Protein AF-A0A660SEF7-F1 (afdb_monomer)

Mean predicted aligned error: 4.0 Å

Nearest PDB structures (foldseek):
  2pk8-assembly1_A-2  TM=8.133E-01  e=1.738E-01  Pyrococcus furiosus DSM 3638
  8cfa-assembly1_A  TM=5.166E-01  e=1.153E-01  Hendrixvirus
  2gp1-assembly1_A  TM=5.565E-01  e=4.531E-01  Byrnievirus HK97
  2fs3-assembly1_F  TM=5.385E-01  e=3.005E-01  Byrnievirus HK97
  1if0-assembly1_D  TM=5.682E-01  e=7.835E-01  Byrnievirus HK97

Foldseek 3Di:
DDALVNQLVVQVVQCVVCVVVVHHWAAKEAAPVSVVNVQVVQVVVVVVVDDRPPQDDPAGGNNHGYDYDPDPDMDTD

pLDDT: mean 90.92, std 9.4, range [57.03, 97.88]

Secondary structure (DSSP, 8-state):
---HHHHHHHHHHHHHHHHHTTPPP-EEEE-HHHHHHHHHHHHHHHHSSSPPPTTB-SSEETTEEEEE-SSSSEEE-

Sequence (77 aa):
MERAEEIIAEVYRQITETRSRGVQPEKVIILPALWQLVKDYRQSLGIINGPHPDYLTENSLFGLEIWYGNTPGIRVE

Solvent-accessible surface area (backbone atoms only — not comparable to full-atom values): 4509 Å² total; per-residue (Å²): 132,89,50,42,67,55,54,54,49,52,53,52,50,42,48,53,53,40,44,74,71,75,42,79,73,65,32,35,35,29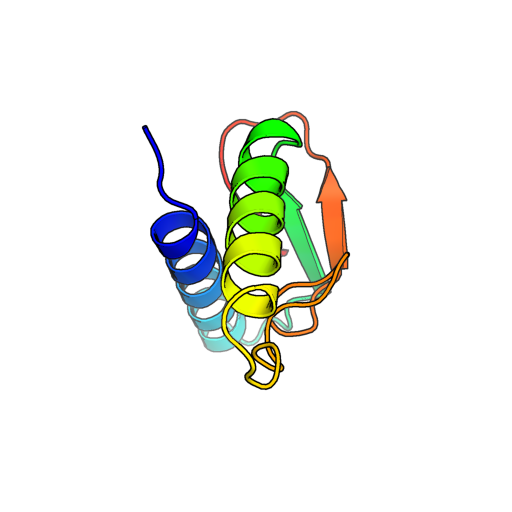,30,65,75,60,50,48,44,40,52,52,49,54,52,57,50,59,73,45,94,56,82,73,58,91,48,55,59,98,60,30,51,76,83,20,45,64,40,80,43,92,56,93,61,76,44,67,70

Structure (mmCIF, N/CA/C/O backbone):
data_AF-A0A660SEF7-F1
#
_entry.id   AF-A0A660SEF7-F1
#
loop_
_atom_site.group_PDB
_atom_site.id
_atom_site.type_symbol
_atom_site.label_atom_id
_atom_site.label_alt_id
_atom_site.label_comp_id
_atom_site.label_asym_id
_atom_site.label_entity_id
_atom_site.label_seq_id
_atom_site.pdbx_PDB_ins_code
_atom_site.Cartn_x
_atom_site.Cartn_y
_atom_site.Cartn_z
_atom_site.occupancy
_atom_site.B_iso_or_equiv
_atom_site.auth_seq_id
_atom_site.auth_comp_id
_atom_site.auth_asym_id
_atom_site.auth_atom_id
_atom_site.pdbx_PDB_model_num
ATOM 1 N N . MET A 1 1 ? 18.014 2.650 -0.265 1.00 57.03 1 MET A N 1
ATOM 2 C CA . MET A 1 1 ? 17.065 2.521 -1.387 1.00 57.03 1 MET A CA 1
ATOM 3 C C . MET A 1 1 ? 15.995 1.587 -0.867 1.00 57.03 1 MET A C 1
ATOM 5 O O . MET A 1 1 ? 16.349 0.456 -0.562 1.00 57.03 1 MET A O 1
ATOM 9 N N . GLU A 1 2 ? 14.791 2.090 -0.605 1.00 74.81 2 GLU A N 1
ATOM 10 C CA . GLU A 1 2 ? 13.696 1.267 -0.069 1.00 74.81 2 GLU A CA 1
ATOM 11 C C . GLU A 1 2 ? 13.249 0.264 -1.137 1.00 74.81 2 GLU A C 1
ATOM 13 O O . GLU A 1 2 ? 13.202 0.602 -2.323 1.00 74.81 2 GLU A O 1
ATOM 18 N N . ARG A 1 3 ? 12.984 -0.979 -0.736 1.00 90.00 3 ARG A N 1
ATOM 19 C CA . ARG A 1 3 ? 12.480 -2.028 -1.636 1.00 90.00 3 ARG A CA 1
ATOM 20 C C . ARG A 1 3 ? 10.954 -2.061 -1.617 1.00 90.00 3 ARG A C 1
ATOM 22 O O . ARG A 1 3 ? 10.336 -1.738 -0.606 1.00 90.00 3 ARG A O 1
ATOM 29 N N . ALA A 1 4 ? 10.336 -2.494 -2.713 1.00 93.69 4 ALA A N 1
ATOM 30 C CA . ALA A 1 4 ? 8.879 -2.620 -2.787 1.00 93.69 4 ALA A CA 1
ATOM 31 C C . ALA A 1 4 ? 8.322 -3.535 -1.685 1.00 93.69 4 ALA A C 1
ATOM 33 O O . ALA A 1 4 ? 7.294 -3.235 -1.085 1.00 93.69 4 ALA A O 1
ATOM 34 N N . GLU A 1 5 ? 9.034 -4.614 -1.365 1.00 93.69 5 GLU A N 1
ATOM 35 C CA . GLU A 1 5 ? 8.672 -5.543 -0.299 1.00 93.69 5 GLU A CA 1
ATOM 36 C C . GLU A 1 5 ? 8.708 -4.888 1.089 1.00 93.69 5 GLU A C 1
ATOM 38 O O . GLU A 1 5 ? 7.869 -5.203 1.928 1.00 93.69 5 GLU A O 1
ATOM 43 N N . GLU A 1 6 ? 9.628 -3.948 1.328 1.00 95.62 6 GLU A N 1
ATOM 44 C CA . GLU A 1 6 ? 9.702 -3.187 2.584 1.00 95.62 6 GLU A CA 1
ATOM 45 C C . GLU A 1 6 ? 8.509 -2.236 2.711 1.00 95.62 6 GLU A C 1
ATOM 47 O O . GLU A 1 6 ? 7.900 -2.154 3.775 1.00 95.62 6 GLU A O 1
ATOM 52 N N . ILE A 1 7 ? 8.114 -1.589 1.608 1.00 95.38 7 ILE A N 1
ATOM 53 C CA . ILE A 1 7 ? 6.916 -0.740 1.546 1.00 95.38 7 ILE A CA 1
ATOM 54 C C . ILE A 1 7 ? 5.661 -1.570 1.849 1.00 95.38 7 ILE A C 1
ATOM 56 O O . ILE A 1 7 ? 4.836 -1.177 2.673 1.00 95.38 7 ILE A O 1
ATOM 60 N N . ILE A 1 8 ? 5.525 -2.739 1.216 1.00 96.06 8 ILE A N 1
ATOM 61 C CA . ILE A 1 8 ? 4.392 -3.650 1.430 1.00 96.06 8 ILE A CA 1
ATOM 62 C C . ILE A 1 8 ? 4.349 -4.128 2.888 1.00 96.06 8 ILE A C 1
ATOM 64 O O . ILE A 1 8 ? 3.287 -4.104 3.515 1.00 96.06 8 ILE A O 1
ATOM 68 N N . ALA A 1 9 ? 5.495 -4.531 3.445 1.00 96.31 9 ALA A N 1
ATOM 69 C CA . ALA A 1 9 ? 5.597 -4.978 4.830 1.00 96.31 9 ALA A CA 1
ATOM 70 C C . ALA A 1 9 ? 5.253 -3.859 5.825 1.00 96.31 9 ALA A C 1
ATOM 72 O O . ALA A 1 9 ? 4.550 -4.105 6.805 1.00 96.31 9 ALA A O 1
ATOM 73 N N . GLU A 1 10 ? 5.691 -2.629 5.558 1.00 96.81 10 GLU A N 1
ATOM 74 C CA . GLU A 1 10 ? 5.407 -1.469 6.401 1.00 96.81 10 GLU A CA 1
ATOM 75 C C . GLU A 1 10 ? 3.915 -1.110 6.399 1.00 96.81 10 GLU A C 1
ATOM 77 O O . GLU A 1 10 ? 3.331 -0.889 7.462 1.00 96.81 10 GLU A O 1
ATOM 82 N N . VAL A 1 11 ? 3.258 -1.143 5.234 1.00 97.12 11 VAL A N 1
ATOM 83 C CA . VAL A 1 11 ? 1.797 -0.977 5.154 1.00 97.12 11 VAL A CA 1
ATOM 84 C C . VAL A 1 11 ? 1.089 -2.063 5.962 1.00 97.12 11 VAL A C 1
ATOM 86 O O . VAL A 1 11 ? 0.199 -1.761 6.757 1.00 97.12 11 VAL A O 1
ATOM 89 N N . TYR A 1 12 ? 1.500 -3.324 5.815 1.00 97.62 12 TYR A N 1
ATOM 90 C CA . TYR A 1 12 ? 0.902 -4.429 6.562 1.00 97.62 12 TYR A CA 1
ATOM 91 C C . TYR A 1 12 ? 1.075 -4.277 8.082 1.00 97.62 12 TYR A C 1
ATOM 93 O O . TYR A 1 12 ? 0.135 -4.520 8.851 1.00 97.62 12 TYR A O 1
ATOM 101 N N . ARG A 1 13 ? 2.258 -3.827 8.525 1.00 97.88 13 ARG A N 1
ATOM 102 C CA . ARG A 1 13 ? 2.548 -3.528 9.933 1.00 97.88 13 ARG A CA 1
ATOM 103 C C . ARG A 1 13 ? 1.588 -2.467 10.469 1.00 97.88 13 ARG A C 1
ATOM 105 O O . ARG A 1 13 ? 0.941 -2.702 11.488 1.00 97.88 13 ARG A O 1
ATOM 112 N N . GLN A 1 14 ? 1.438 -1.345 9.765 1.00 97.75 14 GLN A N 1
ATOM 113 C CA . GLN A 1 14 ? 0.547 -0.264 10.190 1.00 97.75 14 GLN A CA 1
ATOM 114 C C . GLN A 1 14 ? -0.931 -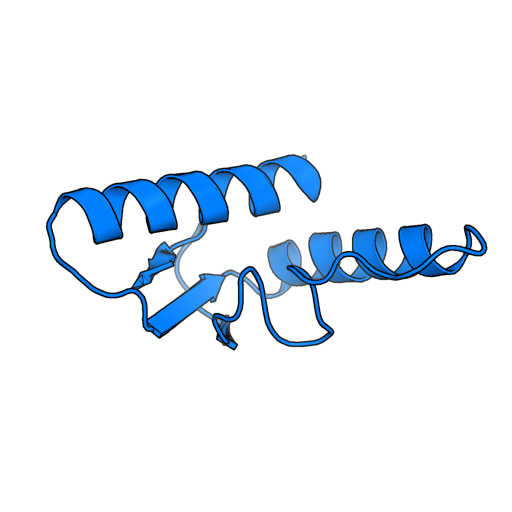0.675 10.173 1.00 97.75 14 GLN A C 1
ATOM 116 O O . GLN A 1 14 ? -1.648 -0.367 11.117 1.00 97.75 14 GLN A O 1
ATOM 121 N N . ILE A 1 15 ? -1.386 -1.446 9.176 1.00 97.81 15 ILE A N 1
ATOM 122 C CA . ILE A 1 15 ? -2.744 -2.024 9.163 1.00 97.81 15 ILE A CA 1
ATOM 123 C C . ILE A 1 15 ? -2.993 -2.850 10.427 1.00 97.81 15 ILE A C 1
ATOM 125 O O . ILE A 1 15 ? -4.039 -2.721 11.065 1.00 97.81 15 ILE A O 1
ATOM 129 N N . THR A 1 16 ? -2.034 -3.702 10.789 1.00 97.62 16 THR A N 1
ATOM 130 C CA . THR A 1 16 ? -2.138 -4.571 11.966 1.00 97.62 16 THR A CA 1
ATOM 131 C C . THR A 1 16 ? -2.184 -3.750 13.256 1.00 97.62 16 THR A C 1
ATOM 133 O O . THR A 1 16 ? -2.984 -4.043 14.144 1.00 97.62 16 THR A O 1
ATOM 136 N N . GLU A 1 17 ? -1.383 -2.688 13.350 1.00 97.56 17 GLU A N 1
ATOM 137 C CA . GLU A 1 17 ? -1.379 -1.773 14.497 1.00 97.56 17 GLU A CA 1
ATOM 138 C C . GLU A 1 17 ? -2.650 -0.928 14.611 1.00 97.56 17 GLU A C 1
ATOM 140 O O . GLU A 1 17 ? -3.162 -0.736 15.711 1.00 97.56 17 GLU A O 1
ATOM 145 N N . THR A 1 18 ? -3.188 -0.435 13.500 1.00 96.25 18 THR A N 1
ATOM 146 C CA . THR A 1 18 ? -4.438 0.333 13.495 1.00 96.25 18 THR A CA 1
ATOM 147 C C . THR A 1 18 ? -5.607 -0.558 13.918 1.00 96.25 18 THR A C 1
ATOM 149 O O . THR A 1 18 ? -6.373 -0.198 14.816 1.00 96.25 18 THR A O 1
ATOM 152 N N . ARG A 1 19 ? -5.672 -1.787 13.387 1.00 96.25 19 ARG A N 1
ATOM 153 C CA . ARG A 1 19 ? -6.684 -2.781 13.775 1.00 96.25 19 ARG A CA 1
ATOM 154 C C . ARG A 1 19 ? -6.565 -3.218 15.232 1.00 96.25 19 ARG A C 1
ATOM 156 O O . ARG A 1 19 ? -7.588 -3.383 15.890 1.00 96.25 19 ARG A O 1
ATOM 163 N N . SER A 1 20 ? -5.351 -3.375 15.767 1.00 96.88 20 SER A N 1
ATOM 164 C CA . SER A 1 20 ? -5.163 -3.763 17.176 1.00 96.88 20 SER A CA 1
ATOM 165 C C . SER A 1 20 ? -5.645 -2.692 18.160 1.00 96.88 20 SER A C 1
ATOM 167 O O . SER A 1 20 ? -5.975 -3.009 19.301 1.00 96.88 20 SER A O 1
ATOM 169 N N . ARG A 1 21 ? -5.761 -1.439 17.705 1.00 96.19 21 ARG A N 1
ATOM 170 C CA . ARG A 1 21 ? -6.363 -0.322 18.448 1.00 96.19 21 ARG A CA 1
ATOM 171 C C . ARG A 1 21 ? -7.882 -0.216 18.264 1.00 96.19 21 ARG A C 1
ATOM 173 O O . ARG A 1 21 ? -8.481 0.723 18.779 1.00 96.19 21 ARG A O 1
ATOM 180 N N . GLY A 1 22 ? -8.504 -1.147 17.538 1.00 96.19 22 GLY A N 1
ATOM 181 C CA . GLY A 1 22 ? -9.938 -1.131 17.235 1.00 96.19 22 GLY A CA 1
ATOM 182 C C . GLY A 1 22 ? -10.337 -0.124 16.155 1.00 96.19 22 GLY A C 1
ATOM 183 O O . GLY A 1 22 ? -11.522 0.158 16.001 1.00 96.19 22 GLY A O 1
ATOM 184 N N . VAL A 1 23 ? -9.368 0.423 15.416 1.00 96.06 23 VAL A N 1
ATOM 185 C CA . VAL A 1 23 ? -9.611 1.352 14.309 1.00 96.06 23 VAL A CA 1
ATOM 186 C C . VAL A 1 23 ? -9.598 0.570 12.999 1.00 96.06 23 VAL A C 1
ATOM 188 O O . VAL A 1 23 ? -8.752 -0.301 12.790 1.00 96.06 23 VAL A O 1
ATOM 191 N N . GLN A 1 24 ? -10.545 0.866 12.114 1.00 95.62 24 GLN A N 1
ATOM 192 C CA . GLN A 1 24 ? -10.600 0.285 10.779 1.00 95.62 24 GLN A CA 1
ATOM 193 C C . GLN A 1 24 ? -9.807 1.176 9.813 1.00 95.62 24 GLN A C 1
ATOM 195 O O . GLN A 1 24 ? -10.205 2.320 9.628 1.00 95.62 24 GLN A O 1
ATOM 200 N N . PRO A 1 25 ? -8.738 0.667 9.176 1.00 96.44 25 PRO A N 1
ATOM 201 C CA . PRO A 1 25 ? -8.057 1.389 8.111 1.00 96.44 25 PRO A CA 1
ATOM 202 C C . PRO A 1 25 ? -8.962 1.592 6.896 1.00 96.44 25 PRO A C 1
ATOM 204 O O . PRO A 1 25 ? -9.666 0.662 6.484 1.00 96.44 25 PRO A O 1
ATOM 207 N N . GLU A 1 26 ? -8.869 2.766 6.293 1.00 96.38 26 GLU A N 1
ATOM 208 C CA . GLU A 1 26 ? -9.609 3.199 5.111 1.00 96.38 26 GLU A CA 1
ATOM 209 C C . GLU A 1 26 ? -8.693 3.367 3.892 1.00 96.38 26 GLU A C 1
ATOM 211 O O . GLU A 1 26 ? -9.092 3.042 2.772 1.00 96.38 26 GLU A O 1
ATOM 216 N N . LYS A 1 27 ? -7.454 3.840 4.086 1.00 97.12 27 LYS A N 1
ATOM 217 C CA . LYS A 1 27 ? -6.553 4.177 2.970 1.00 97.12 27 LYS A CA 1
ATOM 218 C C . LYS A 1 27 ? -5.072 4.114 3.335 1.00 97.12 27 LYS A C 1
ATOM 220 O O . LYS A 1 27 ? -4.676 4.149 4.499 1.00 97.12 27 LYS A O 1
ATOM 225 N N . VAL A 1 28 ? -4.240 4.079 2.299 1.00 97.75 28 VAL A N 1
ATOM 226 C CA . VAL A 1 28 ? -2.781 4.184 2.400 1.00 97.75 28 VAL A CA 1
ATOM 227 C C . VAL A 1 28 ? -2.345 5.494 1.763 1.00 97.75 28 VAL A C 1
ATOM 229 O O . VAL A 1 28 ? -2.546 5.710 0.573 1.00 97.75 28 VAL A O 1
ATOM 232 N N . ILE A 1 29 ? -1.711 6.360 2.543 1.00 97.31 29 ILE A N 1
ATOM 233 C CA . ILE A 1 29 ? -1.091 7.591 2.069 1.00 97.31 29 ILE A CA 1
ATOM 234 C C . ILE A 1 29 ? 0.400 7.344 1.873 1.00 97.31 29 ILE A C 1
ATOM 236 O O . ILE A 1 29 ? 1.104 6.932 2.796 1.00 97.31 29 ILE A O 1
ATOM 240 N N . ILE A 1 30 ? 0.888 7.614 0.670 1.00 96.38 30 ILE A N 1
ATOM 241 C CA . ILE A 1 30 ? 2.262 7.314 0.271 1.00 96.38 30 ILE A CA 1
ATOM 242 C C . ILE A 1 30 ? 2.783 8.369 -0.706 1.00 96.38 30 ILE A C 1
ATOM 244 O O . ILE A 1 30 ? 2.018 9.004 -1.434 1.00 96.38 30 ILE A O 1
ATOM 248 N N . LEU A 1 31 ? 4.100 8.566 -0.747 1.00 95.56 31 LEU A N 1
ATOM 249 C CA . LEU A 1 31 ? 4.716 9.381 -1.790 1.00 95.56 31 LEU A CA 1
ATOM 250 C C . LEU A 1 31 ? 4.590 8.702 -3.168 1.00 95.56 31 LEU A C 1
ATOM 252 O O . LEU A 1 31 ? 4.833 7.495 -3.270 1.00 95.56 31 LEU A O 1
ATOM 256 N N . PRO A 1 32 ? 4.336 9.460 -4.254 1.00 94.38 32 PRO A N 1
ATOM 257 C CA . PRO A 1 32 ? 4.263 8.902 -5.606 1.00 94.38 32 PRO A CA 1
ATOM 258 C C . PRO A 1 32 ? 5.493 8.072 -5.999 1.00 94.38 32 PRO A C 1
ATOM 260 O O . PRO A 1 32 ? 5.358 7.009 -6.598 1.00 94.38 32 PRO A O 1
ATOM 263 N N . ALA A 1 33 ? 6.691 8.520 -5.608 1.00 93.44 33 ALA A N 1
ATOM 264 C CA . ALA A 1 33 ? 7.941 7.820 -5.901 1.00 93.44 33 ALA A CA 1
ATOM 265 C C . ALA A 1 33 ? 8.022 6.433 -5.240 1.00 93.44 33 ALA A C 1
ATOM 267 O O . ALA A 1 33 ? 8.542 5.501 -5.842 1.00 93.44 33 ALA A O 1
ATOM 268 N N . LEU A 1 34 ? 7.479 6.281 -4.028 1.00 94.75 34 LEU A N 1
ATOM 269 C CA . LEU A 1 34 ? 7.455 4.998 -3.324 1.00 94.75 34 LEU A CA 1
ATOM 270 C C . LEU A 1 34 ? 6.397 4.070 -3.915 1.00 94.75 34 LEU A C 1
ATOM 272 O O . LEU A 1 34 ? 6.655 2.885 -4.107 1.00 94.75 34 LEU A O 1
ATOM 276 N N . TRP A 1 35 ? 5.229 4.608 -4.279 1.00 95.19 35 TRP A N 1
ATOM 277 C CA . TRP A 1 35 ? 4.218 3.803 -4.962 1.00 95.19 35 TRP A CA 1
ATOM 278 C C . TRP A 1 35 ? 4.714 3.288 -6.313 1.00 95.19 35 TRP A C 1
ATOM 280 O O . TRP A 1 35 ? 4.442 2.142 -6.662 1.00 95.19 35 TRP A O 1
ATOM 290 N N . GLN A 1 36 ? 5.507 4.081 -7.040 1.00 95.00 36 GLN A N 1
ATOM 291 C CA . GLN A 1 36 ? 6.103 3.639 -8.298 1.00 95.00 36 GLN A CA 1
ATOM 292 C C . GLN A 1 36 ? 6.956 2.373 -8.122 1.00 95.00 36 GLN A C 1
ATOM 294 O O . GLN A 1 36 ? 6.813 1.449 -8.917 1.00 95.00 36 GLN A O 1
ATOM 299 N N . LEU A 1 37 ? 7.739 2.266 -7.041 1.00 95.06 37 LEU A N 1
ATOM 300 C CA . LEU A 1 37 ? 8.513 1.053 -6.738 1.00 95.06 37 LEU A CA 1
ATOM 301 C C . LEU A 1 37 ? 7.609 -0.180 -6.583 1.00 95.06 37 LEU A C 1
ATOM 303 O O . LEU A 1 37 ? 7.937 -1.264 -7.062 1.00 95.06 37 LEU A O 1
ATOM 307 N N . VAL A 1 38 ? 6.443 -0.015 -5.950 1.00 94.81 38 VAL A N 1
ATOM 308 C CA . VAL A 1 38 ? 5.460 -1.097 -5.793 1.00 94.81 38 VAL A CA 1
ATOM 309 C C . VAL A 1 38 ? 4.795 -1.450 -7.127 1.00 94.81 38 VAL A C 1
ATOM 311 O O . VAL A 1 38 ? 4.574 -2.631 -7.407 1.00 94.81 38 VAL A O 1
ATOM 314 N N . LYS A 1 39 ? 4.513 -0.461 -7.986 1.00 93.56 39 LYS A N 1
ATOM 315 C CA . LYS A 1 39 ? 3.983 -0.710 -9.338 1.00 93.56 39 LYS A CA 1
ATOM 316 C C . LYS A 1 39 ? 4.984 -1.486 -10.192 1.00 93.56 39 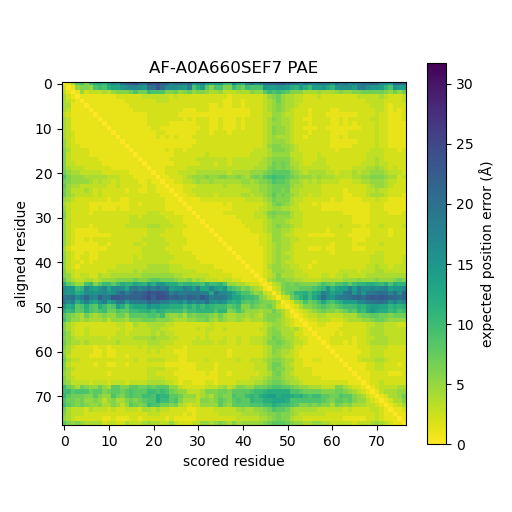LYS A C 1
ATOM 318 O O . LYS A 1 39 ? 4.584 -2.449 -10.846 1.00 93.56 39 LYS A O 1
ATOM 323 N N . ASP A 1 40 ? 6.261 -1.123 -10.137 1.00 93.38 40 ASP A N 1
ATOM 324 C CA . ASP A 1 40 ? 7.336 -1.811 -10.859 1.00 93.38 40 ASP A CA 1
ATOM 325 C C . ASP A 1 40 ? 7.481 -3.259 -10.365 1.00 93.38 40 ASP A C 1
ATOM 327 O O . ASP A 1 40 ? 7.556 -4.200 -11.160 1.00 93.38 40 ASP A O 1
ATOM 331 N N . TYR A 1 41 ? 7.405 -3.465 -9.046 1.00 92.00 41 TYR A N 1
ATOM 332 C CA . TYR A 1 41 ? 7.366 -4.797 -8.449 1.00 92.00 41 TYR A CA 1
ATOM 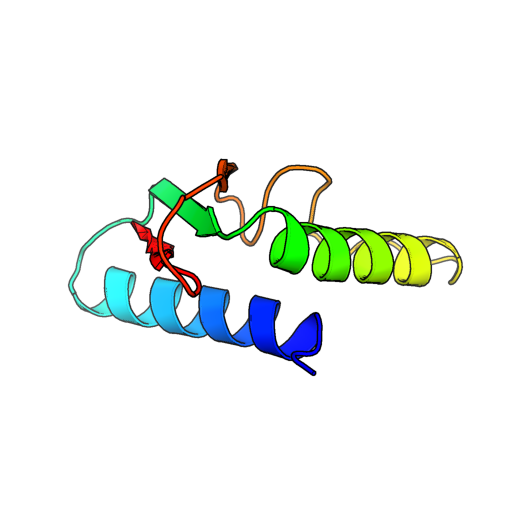333 C C . TYR A 1 41 ? 6.169 -5.616 -8.948 1.00 92.00 41 TYR A C 1
ATOM 335 O O . TYR A 1 41 ? 6.348 -6.732 -9.439 1.00 92.00 41 TYR A O 1
ATOM 343 N N . ARG A 1 42 ? 4.953 -5.055 -8.926 1.00 89.69 42 ARG A N 1
ATOM 344 C CA . ARG A 1 42 ? 3.748 -5.720 -9.451 1.00 89.69 42 ARG A CA 1
ATOM 345 C C . ARG A 1 42 ? 3.909 -6.118 -10.919 1.00 89.69 42 ARG A C 1
ATOM 347 O O . ARG A 1 42 ? 3.495 -7.211 -11.302 1.00 89.69 42 ARG A O 1
ATOM 354 N N . GLN A 1 43 ? 4.482 -5.242 -11.742 1.00 88.94 43 GLN A N 1
ATOM 355 C CA . GLN A 1 4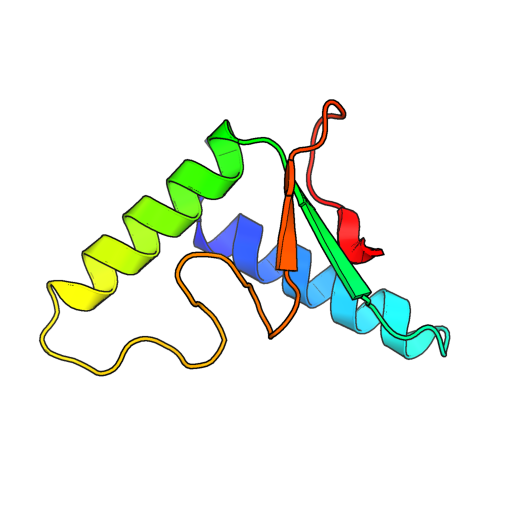3 ? 4.746 -5.538 -13.150 1.00 88.94 43 GLN A CA 1
ATOM 356 C C . GLN A 1 43 ? 5.727 -6.702 -13.294 1.00 88.94 43 GLN A C 1
ATOM 358 O O . GLN A 1 43 ? 5.467 -7.610 -14.080 1.00 88.94 43 GLN A O 1
ATOM 363 N N . SER A 1 44 ? 6.792 -6.731 -12.487 1.00 88.19 44 SER A N 1
ATOM 364 C CA . SER A 1 44 ? 7.756 -7.836 -12.498 1.00 88.19 44 SER A CA 1
ATOM 365 C C . SER A 1 44 ? 7.120 -9.183 -12.137 1.00 88.19 44 SER A C 1
ATOM 367 O O . SER A 1 44 ? 7.443 -10.195 -12.757 1.00 88.19 44 SER A O 1
ATOM 369 N N . LEU A 1 45 ? 6.140 -9.191 -11.223 1.00 83.44 45 LEU A N 1
ATOM 370 C CA . LEU A 1 45 ? 5.364 -10.388 -10.897 1.00 83.44 45 LEU A CA 1
ATOM 371 C C . LEU A 1 45 ? 4.501 -10.871 -12.066 1.00 83.44 45 LEU A C 1
ATOM 373 O O . LEU A 1 45 ? 4.344 -12.071 -12.218 1.00 83.44 45 LEU A O 1
ATOM 377 N N . GLY A 1 46 ? 3.961 -9.970 -12.892 1.00 73.69 46 GLY A N 1
ATOM 378 C CA . GLY A 1 46 ? 3.140 -10.337 -14.055 1.00 73.69 46 GLY A CA 1
ATOM 379 C C . GLY A 1 46 ? 3.941 -10.891 -15.241 1.00 73.69 46 GLY A C 1
ATOM 380 O O . GLY A 1 46 ? 3.381 -11.569 -16.096 1.00 73.69 46 GLY A O 1
ATOM 381 N N . ILE A 1 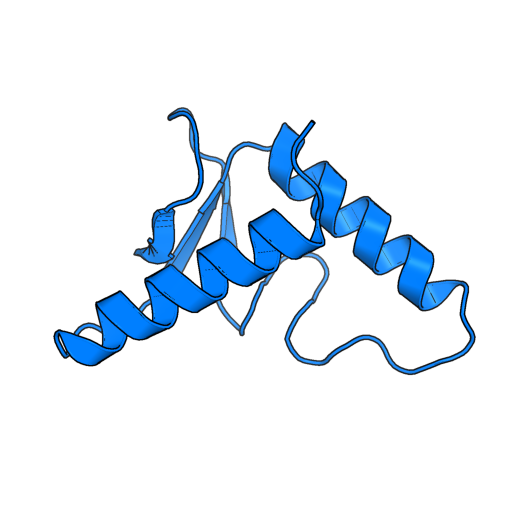47 ? 5.251 -10.623 -15.296 1.00 70.19 47 ILE A N 1
ATOM 382 C CA . ILE A 1 47 ? 6.170 -11.226 -16.280 1.00 70.19 47 ILE A CA 1
ATOM 383 C C . ILE A 1 47 ? 6.403 -12.710 -15.955 1.00 70.19 47 ILE A C 1
ATOM 385 O O . ILE A 1 47 ? 6.620 -13.534 -16.845 1.00 70.19 47 ILE A O 1
ATOM 389 N N . ILE A 1 48 ? 6.337 -13.063 -14.673 1.00 67.00 48 ILE A N 1
ATOM 390 C CA . ILE A 1 48 ? 6.347 -14.443 -14.201 1.00 67.00 48 ILE A CA 1
ATOM 391 C C . ILE A 1 48 ? 4.912 -14.948 -14.391 1.00 67.00 48 ILE A C 1
ATOM 393 O O . ILE A 1 48 ? 4.021 -14.448 -13.727 1.00 67.00 48 ILE A O 1
ATOM 397 N N . ASN A 1 49 ? 4.660 -15.880 -15.320 1.00 59.12 49 ASN A N 1
ATOM 398 C CA . ASN A 1 49 ? 3.320 -16.398 -15.671 1.00 59.12 49 ASN A CA 1
ATOM 399 C C . ASN A 1 49 ? 2.554 -17.010 -14.470 1.00 59.12 49 ASN A C 1
ATOM 401 O O . ASN A 1 49 ? 2.411 -18.228 -14.361 1.00 59.12 49 ASN A O 1
ATOM 405 N N . GLY A 1 50 ? 2.058 -16.174 -13.566 1.00 66.06 50 GLY A N 1
ATOM 406 C CA . GLY A 1 50 ? 1.383 -16.536 -12.333 1.00 66.06 50 GLY A CA 1
ATOM 407 C C . GLY A 1 50 ? 0.349 -15.477 -11.949 1.00 66.06 50 GLY A C 1
ATOM 408 O O . GLY A 1 50 ? 0.390 -14.350 -12.447 1.00 66.06 50 GLY A O 1
ATOM 409 N N . PRO A 1 51 ? -0.623 -15.838 -11.099 1.00 70.31 51 PRO A N 1
ATOM 410 C CA . PRO A 1 51 ? -1.632 -14.896 -10.641 1.00 70.31 51 PRO A CA 1
ATOM 411 C C . PRO A 1 51 ? -0.972 -13.753 -9.861 1.00 70.31 51 PRO A C 1
ATOM 413 O O . PRO A 1 51 ? -0.081 -13.980 -9.038 1.00 70.31 51 PRO A O 1
ATOM 416 N N . HIS A 1 52 ? -1.419 -12.520 -10.110 1.00 75.56 52 HIS A N 1
ATOM 417 C CA . HIS A 1 52 ? -1.041 -11.398 -9.256 1.00 75.56 52 HIS A CA 1
ATOM 418 C C . HIS A 1 52 ? -1.497 -11.673 -7.817 1.00 75.56 52 HIS A C 1
ATOM 420 O O . HIS A 1 52 ? -2.578 -12.233 -7.631 1.00 75.56 52 HIS A O 1
ATOM 426 N N . PRO A 1 53 ? -0.717 -11.271 -6.799 1.00 82.50 53 PRO A N 1
ATOM 427 C CA . PRO A 1 53 ? -1.155 -11.411 -5.422 1.00 82.50 53 PRO A CA 1
ATOM 428 C C . PRO A 1 53 ? -2.436 -10.611 -5.175 1.00 82.50 53 PRO A C 1
ATOM 430 O O . PRO A 1 53 ? -2.488 -9.422 -5.487 1.00 82.50 53 PRO A O 1
ATOM 433 N N . ASP A 1 54 ? -3.433 -11.232 -4.545 1.00 86.94 54 ASP A N 1
ATOM 434 C CA . ASP A 1 54 ? -4.751 -10.616 -4.309 1.00 86.94 54 ASP A CA 1
ATOM 435 C C . ASP A 1 54 ? -4.685 -9.348 -3.445 1.00 86.94 54 ASP A C 1
ATOM 437 O O . ASP A 1 54 ? -5.565 -8.490 -3.493 1.00 86.94 54 ASP A O 1
ATOM 441 N N . TYR A 1 55 ? -3.622 -9.209 -2.649 1.00 91.62 55 TYR A N 1
ATOM 442 C CA . TYR A 1 55 ? -3.400 -8.036 -1.815 1.00 91.62 55 TYR A CA 1
ATOM 443 C C . TYR A 1 55 ? -2.873 -6.825 -2.592 1.00 91.62 55 TYR A C 1
ATOM 445 O O . TYR A 1 55 ? -2.812 -5.749 -2.009 1.00 91.62 55 TYR A O 1
ATOM 453 N N . LEU A 1 56 ? -2.464 -6.958 -3.856 1.00 92.94 56 LEU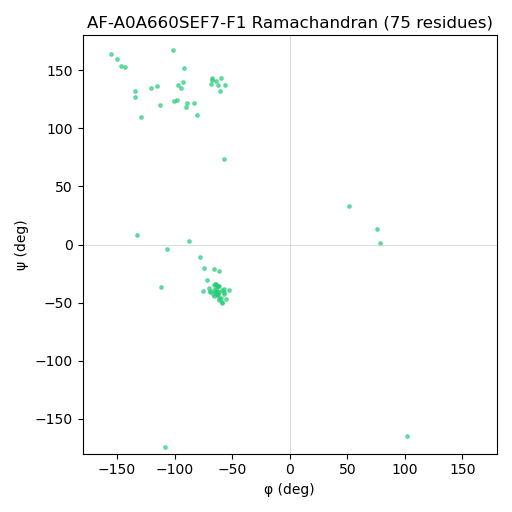 A N 1
ATOM 454 C CA . LEU A 1 56 ? -1.822 -5.883 -4.612 1.00 92.94 56 LEU A CA 1
ATOM 455 C C . LEU A 1 56 ? -2.498 -5.677 -5.970 1.00 92.94 56 LEU A C 1
ATOM 457 O O . LEU A 1 56 ? -2.338 -6.466 -6.903 1.00 92.94 56 LEU A O 1
ATOM 461 N N . THR A 1 57 ? -3.203 -4.556 -6.105 1.00 92.00 57 THR A N 1
ATOM 462 C CA . THR A 1 57 ? -3.824 -4.139 -7.367 1.00 92.00 57 THR A CA 1
ATOM 463 C C . THR A 1 57 ? -3.085 -2.944 -7.972 1.00 92.00 57 THR A C 1
ATOM 465 O O . THR A 1 57 ? -2.027 -2.537 -7.498 1.00 92.00 57 THR A O 1
ATOM 468 N N . GLU A 1 58 ? -3.612 -2.384 -9.063 1.00 90.69 58 GLU A N 1
ATOM 469 C CA . GLU A 1 58 ? -3.028 -1.195 -9.689 1.00 90.69 58 GLU A CA 1
ATOM 470 C C . GLU A 1 58 ? -3.076 0.048 -8.784 1.00 90.69 58 GLU A C 1
ATOM 472 O O . GLU A 1 58 ? -2.153 0.865 -8.826 1.00 90.69 58 GLU A O 1
ATOM 477 N N . ASN A 1 59 ? -4.127 0.167 -7.964 1.00 94.12 59 ASN A N 1
ATOM 478 C CA . ASN A 1 59 ? -4.431 1.366 -7.174 1.00 94.12 59 ASN A CA 1
ATOM 479 C C . ASN A 1 59 ? -4.757 1.056 -5.703 1.00 94.12 59 ASN A C 1
ATOM 481 O O . ASN A 1 59 ? -5.206 1.937 -4.971 1.00 94.12 59 ASN A O 1
ATOM 485 N 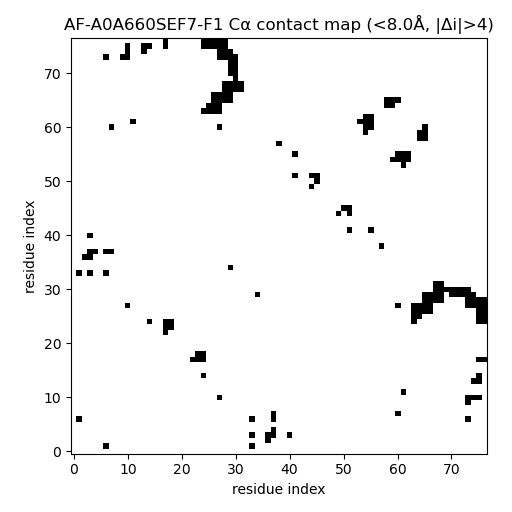N . SER A 1 60 ? -4.567 -0.188 -5.260 1.00 95.88 60 SER A N 1
ATOM 486 C CA . SER A 1 60 ? -4.822 -0.585 -3.876 1.00 95.88 60 SER A CA 1
ATOM 487 C C . SER A 1 60 ? -3.808 -1.594 -3.355 1.00 95.88 60 SER A C 1
ATOM 489 O O . SER A 1 60 ? -3.239 -2.388 -4.111 1.00 95.88 60 SER A O 1
ATOM 491 N N . LEU A 1 61 ? -3.615 -1.563 -2.038 1.00 96.50 61 LEU A N 1
ATOM 492 C CA . LEU A 1 61 ? -2.758 -2.477 -1.296 1.00 96.50 61 LEU A CA 1
ATOM 493 C C . LEU A 1 61 ? -3.502 -2.958 -0.040 1.00 96.50 61 LEU A C 1
ATOM 495 O O . LEU A 1 61 ? -4.036 -2.158 0.721 1.00 96.50 61 LEU A O 1
ATOM 499 N N . PHE A 1 62 ? -3.590 -4.274 0.148 1.00 96.31 62 PHE A N 1
ATOM 500 C CA . PHE A 1 62 ? -4.425 -4.949 1.153 1.00 96.31 62 PHE A CA 1
ATOM 501 C C . PHE A 1 62 ? -5.897 -4.498 1.145 1.00 96.31 62 PHE A C 1
ATOM 503 O O . PHE A 1 62 ? -6.551 -4.455 2.186 1.00 96.31 62 PHE A O 1
ATOM 510 N N . GLY A 1 63 ? -6.414 -4.154 -0.039 1.00 95.31 63 GLY A N 1
ATOM 511 C CA . GLY A 1 63 ? -7.776 -3.648 -0.216 1.00 95.31 63 GLY A CA 1
ATOM 512 C C . GLY A 1 63 ? -7.970 -2.175 0.157 1.00 95.31 63 GLY A C 1
ATOM 513 O O . GLY A 1 63 ? -9.086 -1.683 0.034 1.00 95.31 63 GLY A O 1
ATOM 514 N N . LEU A 1 64 ? -6.915 -1.467 0.572 1.00 97.25 64 LEU A N 1
ATOM 515 C CA . LEU A 1 64 ? -6.950 -0.034 0.865 1.00 97.25 64 LEU A CA 1
ATOM 516 C C . LEU A 1 64 ? -6.514 0.773 -0.356 1.00 97.25 64 LEU A C 1
ATOM 518 O O . LEU A 1 64 ? -5.512 0.444 -0.995 1.00 97.25 64 LEU A O 1
ATOM 522 N N . GLU A 1 65 ? -7.256 1.830 -0.674 1.00 97.38 65 GLU A N 1
ATOM 523 C CA . GLU A 1 65 ? -6.941 2.718 -1.794 1.00 97.38 65 GLU A CA 1
ATOM 524 C C . GLU A 1 65 ? -5.654 3.513 -1.530 1.00 97.38 65 GLU A C 1
ATOM 526 O O . GLU A 1 65 ? -5.379 3.933 -0.400 1.00 97.38 65 GLU A O 1
ATOM 531 N N . ILE A 1 66 ? -4.867 3.725 -2.585 1.00 97.44 66 ILE A N 1
ATOM 532 C CA . ILE A 1 66 ? -3.616 4.479 -2.533 1.00 97.44 66 ILE A CA 1
ATOM 533 C C . ILE A 1 66 ? -3.876 5.962 -2.789 1.00 97.44 66 ILE A C 1
ATOM 535 O O . ILE A 1 66 ? -4.354 6.358 -3.849 1.00 97.44 66 ILE A O 1
ATOM 539 N N . TRP A 1 67 ? -3.486 6.787 -1.824 1.00 97.50 67 TRP A N 1
ATOM 540 C CA . TRP A 1 67 ? -3.585 8.238 -1.860 1.00 97.50 67 TRP A CA 1
ATOM 541 C C . TRP A 1 67 ? -2.189 8.857 -1.854 1.00 97.50 67 TRP A C 1
ATOM 543 O O . TRP A 1 67 ? -1.312 8.453 -1.089 1.00 97.50 67 TRP A O 1
ATOM 553 N N . TYR A 1 68 ? -1.973 9.873 -2.687 1.00 95.44 68 TYR A N 1
ATOM 554 C CA . TYR A 1 68 ? -0.687 10.562 -2.714 1.00 95.44 68 TYR A CA 1
ATOM 555 C C . TYR A 1 68 ? -0.607 11.621 -1.620 1.00 95.44 68 TYR A C 1
ATOM 557 O O . TYR A 1 68 ? -1.424 12.540 -1.555 1.00 95.44 68 TYR A O 1
ATOM 565 N N . GLY A 1 69 ? 0.391 11.472 -0.752 1.00 91.25 69 GLY A N 1
ATOM 566 C CA . GLY A 1 69 ? 0.713 12.431 0.295 1.00 91.25 69 GLY A CA 1
ATOM 567 C C . GLY A 1 69 ? 1.910 13.306 -0.061 1.00 91.25 69 GLY A C 1
ATOM 568 O O . GLY A 1 69 ? 2.681 13.001 -0.968 1.00 91.25 69 GLY A O 1
ATOM 569 N N . ASN A 1 70 ? 2.092 14.368 0.724 1.00 88.12 70 ASN A N 1
ATOM 570 C CA . ASN A 1 70 ? 3.236 15.283 0.614 1.00 88.12 70 ASN A CA 1
ATOM 571 C C . ASN A 1 70 ? 4.243 15.096 1.764 1.00 88.12 70 ASN A C 1
ATOM 573 O O . ASN A 1 70 ? 5.269 15.771 1.814 1.00 88.12 70 ASN A O 1
ATOM 577 N N . THR A 1 71 ? 3.931 14.224 2.726 1.00 80.81 71 THR A N 1
ATOM 578 C CA . THR A 1 71 ? 4.779 13.938 3.886 1.00 80.81 71 THR A CA 1
ATOM 579 C C . THR A 1 71 ? 5.690 12.752 3.576 1.00 80.81 71 THR A C 1
ATOM 581 O O . THR A 1 71 ? 5.219 11.787 2.973 1.00 80.81 71 THR A O 1
ATOM 584 N N . PRO A 1 72 ? 6.968 12.785 3.993 1.00 79.81 72 PRO A N 1
ATOM 585 C CA . PRO A 1 72 ? 7.846 11.629 3.883 1.00 79.81 72 PRO A CA 1
ATOM 586 C C . PRO A 1 72 ? 7.265 10.393 4.579 1.00 79.81 72 PRO A C 1
ATOM 588 O O . PRO A 1 72 ? 6.763 10.491 5.700 1.00 79.81 72 PRO A O 1
ATOM 591 N N . GLY A 1 73 ? 7.386 9.240 3.922 1.00 84.88 73 GLY A N 1
ATOM 592 C CA . GLY A 1 73 ? 7.012 7.937 4.466 1.00 84.88 73 GLY A CA 1
ATOM 593 C C . GLY A 1 73 ? 5.673 7.396 3.967 1.00 84.88 73 GLY A C 1
ATOM 594 O O . GLY A 1 73 ? 5.121 7.830 2.954 1.00 84.88 73 GLY A O 1
ATOM 595 N N . ILE A 1 74 ? 5.195 6.390 4.693 1.00 93.94 74 ILE A N 1
ATOM 596 C CA . ILE A 1 74 ? 3.972 5.634 4.431 1.00 93.94 74 ILE A CA 1
ATOM 597 C C . ILE A 1 74 ? 3.074 5.805 5.650 1.00 93.94 74 ILE A C 1
ATOM 599 O O . ILE A 1 74 ? 3.550 5.688 6.781 1.00 93.94 74 ILE A O 1
ATOM 603 N N . ARG A 1 75 ? 1.787 6.069 5.437 1.00 95.06 75 ARG A N 1
ATOM 604 C CA . ARG A 1 75 ? 0.806 6.170 6.516 1.00 95.06 75 ARG A CA 1
ATOM 605 C C . ARG A 1 75 ? -0.461 5.408 6.170 1.00 95.06 75 ARG A C 1
ATOM 607 O O . ARG A 1 75 ? -1.013 5.588 5.092 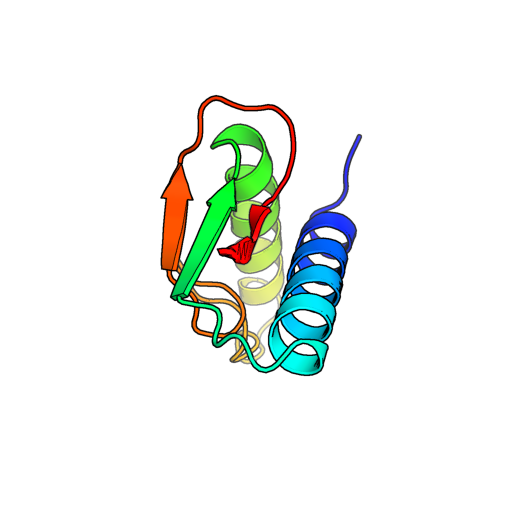1.00 95.06 75 ARG A O 1
ATOM 614 N N . VAL A 1 76 ? -0.935 4.602 7.104 1.00 96.31 76 VAL A N 1
ATOM 615 C CA . VAL A 1 76 ? -2.248 3.964 7.058 1.00 96.31 76 VAL A CA 1
ATOM 616 C C . VAL A 1 76 ? -3.189 4.759 7.952 1.00 96.31 76 VAL A C 1
ATOM 618 O O . VAL A 1 76 ? -2.894 4.965 9.130 1.00 96.31 76 VAL A O 1
ATOM 621 N N . GLU A 1 77 ? -4.291 5.224 7.371 1.00 93.62 77 GLU A N 1
ATOM 622 C CA . GLU A 1 77 ? -5.386 5.911 8.069 1.00 93.62 77 GLU A CA 1
ATOM 623 C C . GLU A 1 77 ? -6.619 5.024 8.046 1.00 93.62 77 GLU A C 1
ATOM 625 O O . GLU A 1 77 ? -6.916 4.496 6.950 1.00 93.62 77 GLU A O 1
#

Radius of gyration: 12.42 Å; Cα contacts (8 Å, |Δi|>4): 99; chains: 1; bounding box: 28×32×35 Å